Protein AF-A0A536H0C5-F1 (afdb_monomer_lite)

Foldseek 3Di:
DDDPDPDDDDPPDDPVRVVVVVVVVVVVVVVVVVVVVVPPPDDDDDDDDDDDDDDDDDDDDDDDDDFDDPDPPPCRVVVQVVVQVVCCVPVVDDGDDDDDDPPDDDDD

Secondary structure (DSSP, 8-state):
---S-S---PSS--HHHHHHHHHHHHHHHHHHHHHHHHH--------------PPP-S---PPP-----SSSSSSHHHHHHHHHHHHHHHH-S-----------PPP-

Radius of gyration: 21.76 Å; chains: 1; bounding box: 51×38×47 Å

pLDDT: mean 70.66, std 18.04, range [29.41, 92.5]

Structure (mmCIF, N/CA/C/O backbone):
data_AF-A0A536H0C5-F1
#
_entry.id   AF-A0A536H0C5-F1
#
loop_
_atom_site.group_PDB
_atom_site.id
_atom_site.type_symbol
_atom_site.label_atom_id
_atom_site.label_alt_id
_atom_site.label_comp_id
_atom_site.label_asym_id
_atom_site.label_entity_id
_atom_site.label_seq_id
_atom_site.pdbx_PDB_ins_code
_atom_site.Cartn_x
_atom_site.Cartn_y
_atom_site.Cartn_z
_atom_site.occupancy
_atom_site.B_iso_or_equiv
_atom_site.auth_seq_id
_atom_site.auth_comp_id
_atom_site.auth_asym_id
_atom_site.auth_atom_id
_atom_site.pdbx_PDB_model_num
ATOM 1 N N . MET A 1 1 ? 11.352 -21.390 5.061 1.00 49.22 1 MET A N 1
ATOM 2 C CA . MET A 1 1 ? 10.893 -20.000 5.297 1.00 49.22 1 MET A CA 1
ATOM 3 C C . MET A 1 1 ? 9.554 -19.818 4.599 1.00 49.22 1 MET A C 1
ATOM 5 O O . MET A 1 1 ? 9.496 -20.113 3.416 1.00 49.22 1 MET A O 1
ATOM 9 N N . GLN A 1 2 ? 8.505 -19.354 5.285 1.00 48.19 2 GLN A N 1
ATOM 10 C CA . GLN A 1 2 ? 7.201 -19.080 4.659 1.00 48.19 2 GLN A CA 1
ATOM 11 C C . GLN A 1 2 ? 6.567 -17.833 5.295 1.00 48.19 2 GLN A C 1
ATOM 13 O O . GLN A 1 2 ? 5.718 -17.913 6.176 1.00 48.19 2 GLN A O 1
ATOM 18 N N . SER A 1 3 ? 7.050 -16.656 4.886 1.00 48.84 3 SER A N 1
ATOM 19 C CA . SER A 1 3 ? 6.624 -15.368 5.447 1.00 48.84 3 SER A CA 1
ATOM 20 C C . SER A 1 3 ? 5.356 -14.859 4.752 1.00 48.84 3 SER A C 1
ATOM 22 O O . SER A 1 3 ? 5.429 -14.071 3.812 1.00 48.84 3 SER A O 1
ATOM 24 N N . GLY A 1 4 ? 4.192 -15.377 5.157 1.00 62.97 4 GLY A N 1
ATOM 25 C CA . GLY A 1 4 ? 2.857 -14.880 4.776 1.00 62.97 4 GLY A CA 1
ATOM 26 C C . GLY A 1 4 ? 2.424 -15.028 3.306 1.00 62.97 4 GLY A C 1
ATOM 27 O O . GLY A 1 4 ? 1.235 -14.905 3.017 1.00 62.97 4 GLY A O 1
ATOM 28 N N . ALA A 1 5 ? 3.341 -15.308 2.376 1.00 62.19 5 ALA A N 1
ATOM 29 C CA . ALA A 1 5 ? 3.037 -15.477 0.957 1.00 62.19 5 ALA A CA 1
ATOM 30 C C . ALA A 1 5 ? 2.085 -16.666 0.723 1.00 62.19 5 ALA A C 1
ATOM 32 O O . ALA A 1 5 ? 2.398 -17.804 1.080 1.00 62.19 5 ALA A O 1
ATOM 33 N N . ARG A 1 6 ? 0.923 -16.389 0.112 1.00 68.69 6 ARG A N 1
ATOM 34 C CA . ARG A 1 6 ? -0.118 -17.388 -0.196 1.00 68.69 6 ARG A CA 1
ATOM 35 C C . ARG A 1 6 ? 0.257 -18.305 -1.369 1.00 68.69 6 ARG A C 1
ATOM 37 O O . ARG A 1 6 ? -0.160 -19.455 -1.383 1.00 68.69 6 ARG A O 1
ATOM 44 N N . GLU A 1 7 ? 1.023 -17.797 -2.331 1.00 75.94 7 GLU A N 1
ATOM 45 C CA . GLU A 1 7 ? 1.497 -18.513 -3.521 1.00 75.94 7 GLU A CA 1
ATOM 46 C C . GLU A 1 7 ? 2.807 -17.854 -3.995 1.00 75.94 7 GLU A C 1
ATOM 48 O O . GLU A 1 7 ? 3.014 -16.660 -3.757 1.00 75.94 7 GLU A O 1
ATOM 53 N N . PHE A 1 8 ? 3.708 -18.611 -4.625 1.00 79.00 8 PHE A N 1
ATOM 54 C CA . PHE A 1 8 ? 4.965 -18.100 -5.182 1.00 79.00 8 PHE A CA 1
ATOM 55 C C . PHE A 1 8 ? 5.264 -18.784 -6.519 1.00 79.00 8 PHE A C 1
ATOM 57 O O . PHE A 1 8 ? 5.080 -19.990 -6.645 1.00 79.00 8 PHE A O 1
ATOM 64 N N . LEU A 1 9 ? 5.742 -18.017 -7.503 1.00 83.00 9 LEU A N 1
ATOM 65 C CA . LEU A 1 9 ? 6.142 -18.535 -8.811 1.00 83.00 9 LEU A CA 1
ATOM 66 C C . LEU A 1 9 ? 7.670 -18.534 -8.910 1.00 83.00 9 LEU A C 1
ATOM 68 O O . LEU A 1 9 ? 8.315 -17.506 -8.680 1.00 83.00 9 LEU A O 1
ATOM 72 N N . ILE A 1 10 ? 8.248 -19.682 -9.255 1.00 77.31 10 ILE A N 1
ATOM 73 C CA . ILE A 1 10 ? 9.677 -19.814 -9.566 1.00 77.31 10 ILE A CA 1
ATOM 74 C C . ILE A 1 10 ? 9.854 -19.526 -11.062 1.00 77.31 10 ILE A C 1
ATOM 76 O O . ILE A 1 10 ? 9.013 -19.891 -11.875 1.00 77.31 10 ILE A O 1
ATOM 80 N N . LYS A 1 11 ? 10.926 -18.824 -11.444 1.00 77.06 11 LYS A N 1
ATOM 81 C CA . LYS A 1 11 ? 11.193 -18.510 -12.857 1.00 77.06 11 LYS A CA 1
ATOM 82 C C . LYS A 1 11 ? 11.804 -19.716 -13.594 1.00 77.06 11 LYS A C 1
ATOM 84 O O . LYS A 1 11 ? 12.620 -20.407 -12.988 1.00 77.06 11 LYS A O 1
ATOM 89 N N . PRO A 1 12 ? 11.529 -19.891 -14.901 1.00 77.44 12 PRO A N 1
ATOM 90 C CA . PRO A 1 12 ? 10.622 -19.093 -15.731 1.00 77.44 12 PRO A CA 1
ATOM 91 C C . PRO A 1 12 ? 9.156 -19.527 -15.559 1.00 77.44 12 PRO A C 1
ATOM 93 O O . PRO A 1 12 ? 8.838 -20.694 -15.743 1.00 77.44 12 PRO A O 1
ATOM 96 N N . PHE A 1 13 ? 8.274 -18.569 -15.261 1.00 77.69 13 PHE A N 1
ATOM 97 C CA . PHE A 1 13 ? 6.823 -18.776 -15.186 1.00 77.69 13 PHE A CA 1
ATOM 98 C C . PHE A 1 13 ? 6.1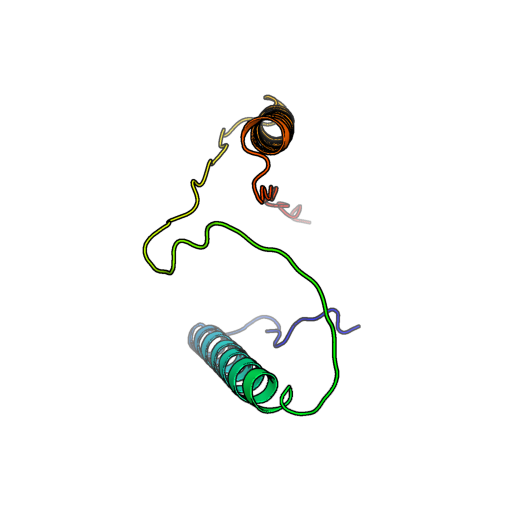18 -18.167 -16.404 1.00 77.69 13 PHE A C 1
ATOM 100 O O . PHE A 1 13 ? 6.635 -17.217 -17.005 1.00 77.69 13 PHE A O 1
ATOM 107 N N . SER A 1 14 ? 4.938 -18.679 -16.763 1.00 85.62 14 SER A N 1
ATOM 108 C CA . SER A 1 14 ? 4.160 -18.153 -17.899 1.00 85.62 14 SER A CA 1
ATOM 109 C C . SER A 1 14 ? 3.200 -17.016 -17.508 1.00 85.62 14 SER A C 1
ATOM 111 O O . SER A 1 14 ? 2.905 -16.786 -16.333 1.00 85.62 14 SER A O 1
ATOM 113 N N . GLY A 1 15 ? 2.680 -16.292 -18.508 1.00 85.88 15 GLY A N 1
ATOM 114 C CA . GLY A 1 15 ? 1.632 -15.287 -18.289 1.00 85.88 15 GLY A CA 1
ATOM 115 C C . GLY A 1 15 ? 0.338 -15.901 -17.743 1.00 85.88 15 GLY A C 1
ATOM 116 O O . GLY A 1 15 ? -0.255 -15.366 -16.807 1.00 85.88 15 GLY A O 1
ATOM 117 N N . ASP A 1 16 ? -0.059 -17.062 -18.266 1.00 87.00 16 ASP A N 1
ATOM 118 C CA . ASP A 1 16 ? -1.240 -17.803 -17.809 1.00 87.00 16 ASP A CA 1
ATOM 119 C C . ASP A 1 16 ? -1.075 -18.341 -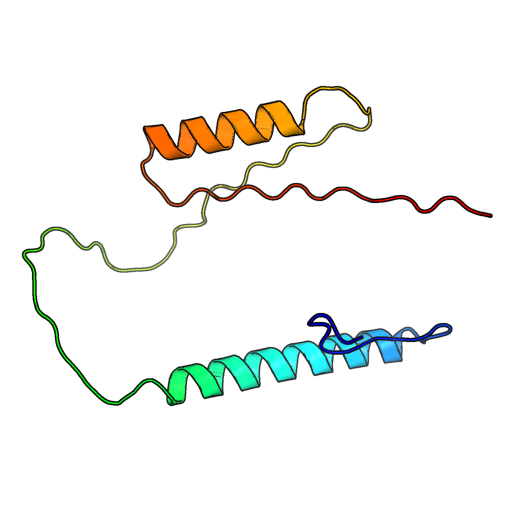16.385 1.00 87.00 16 ASP A C 1
ATOM 121 O O . ASP A 1 16 ? -2.029 -18.341 -15.607 1.00 87.00 16 ASP A O 1
ATOM 125 N N . GLU A 1 17 ? 0.140 -18.750 -16.017 1.00 85.88 17 GLU A N 1
ATOM 126 C CA . GLU A 1 17 ? 0.483 -19.199 -14.668 1.00 85.88 17 GLU A CA 1
ATOM 127 C C . GLU A 1 17 ? 0.323 -18.060 -13.652 1.00 85.88 17 GLU A C 1
ATOM 129 O O . GLU A 1 17 ? -0.360 -18.227 -12.640 1.00 85.88 17 GLU A O 1
ATOM 134 N N . LEU A 1 18 ? 0.838 -16.866 -13.971 1.00 86.50 18 LEU A N 1
ATOM 135 C CA . LEU A 1 18 ? 0.640 -15.656 -13.167 1.00 86.50 18 LEU A CA 1
ATOM 136 C C . LEU A 1 18 ? -0.852 -15.304 -13.018 1.00 86.50 18 LEU A C 1
ATOM 138 O O . LEU A 1 18 ? -1.315 -15.016 -11.911 1.00 86.50 18 LEU A O 1
ATOM 142 N N . ILE A 1 19 ? -1.624 -15.363 -14.109 1.00 90.88 19 ILE A N 1
ATOM 143 C CA . ILE A 1 19 ? -3.077 -15.118 -14.091 1.00 90.88 19 ILE A CA 1
ATOM 144 C C . ILE A 1 19 ? -3.799 -16.169 -13.230 1.00 90.88 19 ILE A C 1
ATOM 146 O O . ILE A 1 19 ? -4.716 -15.825 -12.474 1.00 90.88 19 ILE A O 1
ATOM 150 N N . ALA A 1 20 ? -3.387 -17.437 -13.300 1.00 88.69 20 ALA A N 1
ATOM 151 C CA . ALA A 1 20 ? -3.939 -18.512 -12.484 1.00 88.69 20 ALA A CA 1
ATOM 152 C C . ALA A 1 20 ? -3.654 -18.296 -10.990 1.00 88.69 20 ALA A C 1
ATOM 154 O O . ALA A 1 20 ? -4.589 -18.366 -10.190 1.00 88.69 20 ALA A O 1
ATOM 155 N N . SER A 1 21 ? -2.417 -17.962 -10.611 1.00 88.06 21 SER A N 1
ATOM 156 C CA . SER A 1 21 ? -2.045 -17.669 -9.219 1.00 88.06 21 SER A CA 1
ATOM 157 C C . SER A 1 21 ? -2.796 -16.462 -8.649 1.00 88.06 21 SER A C 1
ATOM 159 O O . SER A 1 21 ? -3.342 -16.539 -7.549 1.00 88.06 21 SER A O 1
ATOM 161 N N . ILE A 1 22 ? -2.939 -15.370 -9.411 1.00 89.88 22 ILE A N 1
ATOM 162 C CA . ILE A 1 22 ? -3.740 -14.206 -8.983 1.00 89.88 22 ILE A CA 1
ATOM 163 C C . ILE A 1 22 ? -5.198 -14.620 -8.705 1.00 89.88 22 ILE A C 1
ATOM 165 O O . ILE A 1 22 ? -5.766 -14.258 -7.669 1.00 89.88 22 ILE A O 1
ATOM 169 N N . ARG A 1 23 ? -5.802 -15.433 -9.585 1.00 91.06 23 ARG A N 1
ATOM 170 C CA . ARG A 1 23 ? -7.173 -15.948 -9.405 1.00 91.06 23 ARG A CA 1
ATOM 171 C C . ARG A 1 23 ? -7.297 -16.885 -8.194 1.00 91.06 23 ARG A C 1
ATOM 173 O O . ARG A 1 23 ? -8.278 -16.774 -7.458 1.00 91.06 23 ARG A O 1
ATOM 180 N N . ARG A 1 24 ? -6.323 -17.774 -7.958 1.00 87.31 24 ARG A N 1
ATOM 181 C CA . ARG A 1 24 ? -6.276 -18.674 -6.785 1.00 87.31 24 ARG A CA 1
ATOM 182 C C . ARG A 1 24 ? -6.199 -17.884 -5.482 1.00 87.31 24 ARG A C 1
ATOM 184 O O . ARG A 1 24 ? -7.034 -18.089 -4.601 1.00 87.31 24 ARG A O 1
ATOM 191 N N . VAL A 1 25 ? -5.255 -16.946 -5.383 1.00 87.31 25 VAL A N 1
ATOM 192 C CA . VAL A 1 25 ? -5.085 -16.069 -4.215 1.00 87.31 25 VAL A CA 1
ATOM 193 C C . VAL A 1 25 ? -6.386 -15.326 -3.904 1.00 87.31 25 VAL A C 1
ATOM 195 O O . VAL A 1 25 ? -6.863 -15.406 -2.774 1.00 87.31 25 VAL A O 1
ATOM 198 N N . TYR A 1 26 ? -7.023 -14.709 -4.903 1.00 87.56 26 TYR A N 1
ATOM 199 C CA . TYR A 1 26 ? -8.288 -13.985 -4.726 1.0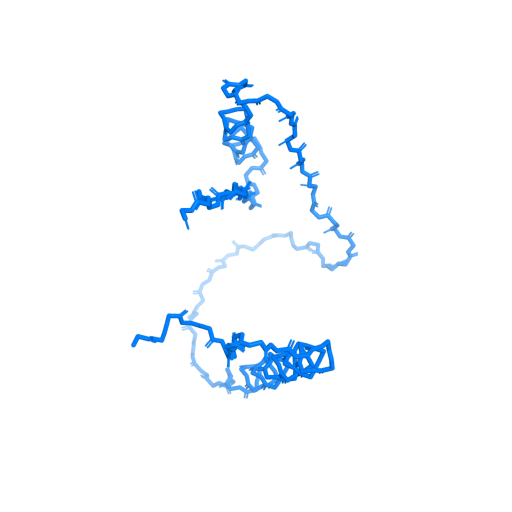0 87.56 26 TYR A CA 1
ATOM 200 C C . TYR A 1 26 ? -9.453 -14.877 -4.247 1.00 87.56 26 TYR A C 1
ATOM 202 O O . TYR A 1 26 ? -10.241 -14.471 -3.388 1.00 87.56 26 TYR A O 1
ATOM 210 N N . GLN A 1 27 ? -9.557 -16.119 -4.734 1.00 86.31 27 GLN A N 1
ATOM 211 C CA . GLN A 1 27 ? -10.544 -17.082 -4.219 1.00 86.31 27 GLN A CA 1
ATOM 212 C C . GLN A 1 27 ? -10.249 -17.504 -2.768 1.00 86.31 27 GLN A C 1
ATOM 214 O O . GLN A 1 27 ? -11.178 -17.698 -1.981 1.00 86.31 27 GLN A O 1
ATOM 219 N N . LEU A 1 28 ? -8.972 -17.634 -2.397 1.00 83.81 28 LEU A N 1
ATOM 220 C CA . LEU A 1 28 ? -8.527 -17.948 -1.032 1.00 83.81 28 LEU A CA 1
ATOM 221 C C . LEU A 1 28 ? -8.645 -16.756 -0.062 1.00 83.81 28 LEU A C 1
ATOM 223 O O . LEU A 1 28 ? -8.544 -16.946 1.154 1.00 83.81 28 LEU A O 1
ATOM 227 N N . GLU A 1 29 ? -8.838 -15.533 -0.557 1.00 82.19 29 GLU A N 1
ATOM 228 C CA . GLU A 1 29 ? -9.169 -14.359 0.262 1.00 82.19 29 GLU A CA 1
ATOM 229 C C . GLU A 1 29 ? -10.669 -14.366 0.586 1.00 82.19 29 GLU A C 1
ATOM 231 O O . GLU A 1 29 ? -11.029 -14.523 1.754 1.00 82.19 29 GLU A O 1
ATOM 236 N N . GLN A 1 30 ? -11.535 -14.379 -0.436 1.00 82.12 30 GLN A N 1
ATOM 237 C CA . GLN A 1 30 ? -13.000 -14.411 -0.276 1.00 82.12 30 GLN A CA 1
ATOM 238 C C . GLN A 1 30 ? -13.499 -15.595 0.572 1.00 82.12 30 GLN A C 1
ATOM 240 O O . GLN A 1 30 ? -14.382 -15.439 1.420 1.00 82.12 30 GLN A O 1
ATOM 245 N N . LYS A 1 31 ? -12.920 -16.793 0.389 1.00 81.94 31 LYS A N 1
ATOM 246 C CA . LYS A 1 31 ? -13.234 -17.970 1.224 1.00 81.94 31 LYS A CA 1
ATOM 247 C C . LYS A 1 31 ? -12.830 -17.779 2.690 1.00 81.94 31 LYS A C 1
ATOM 249 O O . LYS A 1 31 ? -13.528 -18.267 3.572 1.00 81.94 31 LYS A O 1
ATOM 254 N N . LYS A 1 32 ? -11.737 -17.058 2.972 1.00 77.94 32 LYS A N 1
ATOM 255 C CA . LYS A 1 32 ? -11.310 -16.766 4.351 1.00 77.94 32 LYS A CA 1
ATOM 256 C C . LYS A 1 32 ? -12.226 -15.734 5.007 1.00 77.94 32 LYS A C 1
ATOM 258 O O . LYS A 1 32 ? -12.590 -15.907 6.163 1.00 77.94 32 LYS A O 1
ATOM 263 N N . GLU A 1 33 ? -12.613 -14.688 4.282 1.00 71.94 33 GLU A N 1
ATOM 264 C CA . GLU A 1 33 ? -13.495 -13.629 4.791 1.00 71.94 33 GLU A CA 1
ATOM 265 C C . GLU A 1 33 ? -14.903 -14.157 5.090 1.00 71.94 33 GLU A C 1
ATOM 267 O O . GLU A 1 33 ? -15.417 -13.951 6.188 1.00 71.94 33 GLU A O 1
ATOM 272 N N . SER A 1 34 ? -15.488 -14.926 4.167 1.00 69.19 34 SER A N 1
ATOM 273 C CA . SER A 1 34 ? -16.792 -15.579 4.374 1.00 69.19 34 SER A CA 1
ATOM 274 C C . SER A 1 34 ? -16.787 -16.626 5.496 1.00 69.19 34 SER A C 1
ATOM 276 O O . SER A 1 34 ? -17.804 -16.793 6.170 1.00 69.19 34 SER A O 1
ATOM 278 N N . PHE A 1 35 ? -15.658 -17.297 5.749 1.00 67.31 35 PHE A N 1
ATOM 279 C CA . PHE A 1 35 ? -15.503 -18.191 6.900 1.00 67.31 35 PHE A CA 1
ATOM 280 C C . PHE A 1 35 ? -15.387 -17.407 8.217 1.00 67.31 35 PHE A C 1
ATOM 282 O O . PHE A 1 35 ? -16.124 -17.682 9.162 1.00 67.31 35 PHE A O 1
ATOM 289 N N . LEU A 1 36 ? -14.523 -16.386 8.262 1.00 63.47 36 LEU A N 1
ATOM 290 C CA . LEU A 1 36 ? -14.274 -15.582 9.463 1.00 63.47 36 LEU A CA 1
ATOM 291 C C . LEU A 1 36 ? -15.517 -14.786 9.899 1.00 63.47 36 LEU A C 1
ATOM 293 O O . LEU A 1 36 ? -15.793 -14.675 11.090 1.00 63.47 36 LEU A O 1
ATOM 297 N N . ALA A 1 37 ? -16.316 -14.299 8.945 1.00 59.34 37 ALA A N 1
ATOM 298 C CA . ALA A 1 37 ? -17.601 -13.650 9.216 1.00 59.34 37 ALA A CA 1
ATOM 299 C C . ALA A 1 37 ? -18.663 -14.605 9.801 1.00 59.34 37 ALA A C 1
ATOM 301 O O . ALA A 1 37 ? -19.639 -14.145 10.390 1.00 59.34 37 ALA A O 1
ATOM 302 N N . LYS A 1 38 ? -18.486 -15.926 9.649 1.00 54.25 38 LYS A N 1
ATOM 303 C CA . LYS A 1 38 ? -19.428 -16.956 10.115 1.00 54.25 38 LYS A CA 1
ATOM 304 C C . LYS A 1 38 ? -19.035 -17.578 11.464 1.00 54.25 38 LYS A C 1
ATOM 306 O O . LYS A 1 38 ? -19.859 -18.249 12.075 1.00 54.25 38 LYS A O 1
ATOM 311 N N . SER A 1 39 ? -17.808 -17.350 11.942 1.00 50.00 39 SER A N 1
ATOM 312 C CA . SER A 1 39 ? -17.283 -17.935 13.189 1.00 50.00 39 SER A CA 1
ATOM 313 C C . SER A 1 39 ? -17.520 -17.111 14.464 1.00 50.00 39 SER A C 1
ATOM 315 O O . SER A 1 39 ? -17.385 -17.647 15.558 1.00 50.00 39 SER A O 1
ATOM 317 N N . THR A 1 40 ? -17.862 -15.824 14.366 1.00 48.22 40 THR A N 1
ATOM 318 C CA . THR A 1 40 ? -17.779 -14.868 15.498 1.00 48.22 40 THR A CA 1
ATOM 319 C C . THR A 1 40 ? -19.067 -14.742 16.334 1.00 48.22 40 THR A C 1
ATOM 321 O O . THR A 1 40 ? -19.297 -13.722 16.977 1.00 48.22 40 THR A O 1
ATOM 324 N N . GLY A 1 41 ? -19.947 -15.745 16.296 1.00 45.38 41 GLY A N 1
ATOM 325 C CA . GLY A 1 41 ? -21.317 -15.657 16.817 1.00 45.38 41 GLY A CA 1
ATOM 326 C C . GLY A 1 41 ? -21.613 -16.447 18.096 1.00 45.38 41 GLY A C 1
ATOM 327 O O . GLY A 1 41 ? -22.554 -17.227 18.054 1.00 45.38 41 GLY A O 1
ATOM 328 N N . THR A 1 42 ? -20.871 -16.238 19.198 1.00 33.66 42 THR A N 1
ATOM 329 C CA . THR A 1 42 ? -21.194 -16.738 20.565 1.00 33.66 42 THR A CA 1
ATOM 330 C C . THR A 1 42 ? -20.465 -15.904 21.644 1.00 33.66 42 THR A C 1
ATOM 332 O O . THR A 1 42 ? -19.245 -15.967 21.678 1.00 33.66 42 THR A O 1
ATOM 335 N N . THR A 1 43 ? -21.222 -15.166 22.489 1.00 33.12 43 THR A N 1
ATOM 336 C CA . THR A 1 43 ? -20.959 -14.627 23.873 1.00 33.12 43 THR A CA 1
ATOM 337 C C . THR A 1 43 ? -19.568 -14.020 24.246 1.00 33.12 43 THR A C 1
ATOM 339 O O . THR A 1 43 ? -18.529 -14.526 23.859 1.00 33.12 43 THR A O 1
ATOM 342 N N . ALA A 1 44 ? -19.421 -12.961 25.068 1.00 31.61 44 ALA A N 1
ATOM 343 C CA . ALA A 1 44 ? -20.315 -12.347 26.071 1.00 31.61 44 ALA A CA 1
ATOM 344 C C . ALA A 1 44 ? -20.098 -10.813 26.290 1.00 31.61 44 ALA A C 1
ATOM 346 O O . ALA A 1 44 ? -19.291 -10.188 25.609 1.00 31.61 44 ALA A O 1
ATOM 347 N N . ALA A 1 45 ? -20.867 -10.227 27.225 1.00 29.41 45 ALA A N 1
ATOM 348 C CA . ALA A 1 45 ? -21.002 -8.791 27.570 1.00 29.41 45 ALA A CA 1
ATOM 349 C C . ALA A 1 45 ? -19.714 -8.104 28.122 1.00 29.41 45 ALA A C 1
ATOM 351 O O . ALA A 1 45 ? -18.814 -8.811 28.564 1.00 29.41 45 ALA A O 1
ATOM 352 N N . ALA A 1 46 ? -19.501 -6.767 28.104 1.00 41.88 46 ALA A N 1
ATOM 353 C CA . ALA A 1 46 ? -20.378 -5.557 28.114 1.00 41.88 46 ALA A CA 1
ATOM 354 C C . ALA A 1 46 ? -21.006 -5.225 29.502 1.00 41.88 46 ALA A C 1
ATOM 356 O O . ALA A 1 46 ? -20.995 -6.121 30.349 1.00 41.88 46 ALA A O 1
ATOM 357 N N . PRO A 1 47 ? -21.573 -4.015 29.795 1.00 47.50 47 PRO A N 1
ATOM 358 C CA . PRO A 1 47 ? -21.732 -2.741 29.032 1.00 47.50 47 PRO A CA 1
ATOM 359 C C . PRO A 1 47 ? -20.480 -1.817 29.157 1.00 47.50 47 PRO A C 1
ATOM 361 O O . PRO A 1 47 ? -19.404 -2.372 29.342 1.00 47.50 47 PRO A O 1
ATOM 364 N N . ALA A 1 48 ? -20.431 -0.472 29.018 1.00 36.22 48 ALA A N 1
ATOM 365 C CA . ALA A 1 48 ? -21.362 0.666 28.765 1.00 36.22 48 ALA A CA 1
ATOM 366 C C . ALA A 1 48 ? -20.597 1.790 27.981 1.00 36.22 48 ALA A C 1
ATOM 368 O O . ALA A 1 48 ? -19.383 1.665 27.844 1.00 36.22 48 ALA A O 1
ATOM 369 N N . ALA A 1 49 ? -21.126 2.867 27.363 1.00 44.38 49 ALA A N 1
ATOM 370 C CA . ALA A 1 49 ? -22.401 3.629 27.373 1.00 44.38 49 ALA A CA 1
ATOM 371 C C . ALA A 1 49 ? -22.582 4.674 28.519 1.00 44.38 49 ALA A C 1
ATOM 373 O O . ALA A 1 49 ? -22.184 4.371 29.642 1.00 44.38 49 ALA A O 1
ATOM 374 N N . PRO A 1 50 ? -23.197 5.869 28.286 1.00 46.12 50 PRO A N 1
ATOM 375 C CA . PRO A 1 50 ? -23.748 6.413 27.028 1.00 46.12 50 PRO A CA 1
ATOM 376 C C . PRO A 1 50 ? -22.706 7.230 26.220 1.00 46.12 50 PRO A C 1
ATOM 378 O O . PRO A 1 50 ? -21.754 7.737 26.798 1.00 46.12 50 PRO A O 1
ATOM 381 N N . ALA A 1 51 ? -22.716 7.349 24.886 1.00 44.97 51 ALA A N 1
ATOM 382 C CA . ALA A 1 51 ? -23.747 7.266 23.837 1.00 44.97 51 ALA A CA 1
ATOM 383 C C . ALA A 1 51 ? -24.409 8.610 23.478 1.00 44.97 51 ALA A C 1
ATOM 385 O O . ALA A 1 51 ? -25.373 9.017 24.115 1.00 44.97 51 ALA A O 1
ATOM 386 N N . ASP A 1 52 ? -23.932 9.213 22.383 1.00 36.41 52 ASP A N 1
ATOM 387 C CA . ASP A 1 52 ? -24.702 10.137 21.546 1.00 36.41 52 ASP A CA 1
ATOM 388 C C . ASP A 1 52 ? -24.167 10.122 20.093 1.00 36.41 52 ASP A C 1
ATOM 390 O O . ASP A 1 52 ? -22.998 9.801 19.868 1.00 36.41 52 ASP A O 1
ATOM 394 N N . GLY A 1 53 ? -25.013 10.440 19.106 1.00 36.97 53 GLY A N 1
ATOM 395 C CA . GLY A 1 53 ? -24.593 10.783 17.732 1.00 36.97 53 GLY A CA 1
ATOM 396 C C . GLY A 1 53 ? -23.914 9.722 16.834 1.00 36.97 53 GLY A C 1
ATOM 397 O O . GLY A 1 53 ? -22.807 9.953 16.352 1.00 36.97 53 GLY A O 1
ATOM 398 N N . GLN A 1 54 ? -24.595 8.624 16.466 1.00 43.84 54 GLN A N 1
ATOM 399 C CA . GLN A 1 5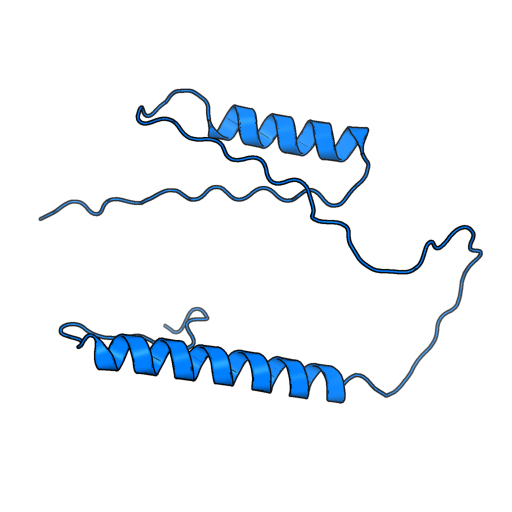4 ? -24.273 7.917 15.206 1.00 43.84 54 GLN A CA 1
ATOM 400 C C . GLN A 1 54 ? -24.971 8.585 14.004 1.00 43.84 54 GLN A C 1
ATOM 402 O O . GLN A 1 54 ? -26.202 8.571 13.955 1.00 43.84 54 GLN A O 1
ATOM 407 N N . PRO A 1 55 ? -24.241 9.001 12.954 1.00 42.06 55 PRO A N 1
ATOM 408 C CA . PRO A 1 55 ? -24.737 8.960 11.585 1.00 42.06 55 PRO A CA 1
ATOM 409 C C . PRO A 1 55 ? -24.412 7.595 10.960 1.00 42.06 55 PRO A C 1
ATOM 411 O O . PRO A 1 55 ? -23.277 7.118 10.990 1.00 42.06 55 PRO A O 1
ATOM 414 N N . SER A 1 56 ? -25.415 6.938 10.380 1.00 43.16 56 SER A N 1
ATOM 415 C CA . SER A 1 56 ? -25.249 5.615 9.775 1.00 43.16 56 SER A CA 1
ATOM 416 C C . SER A 1 56 ? -25.043 5.696 8.256 1.00 43.16 56 SER A C 1
ATOM 418 O O . SER A 1 56 ? -25.963 6.072 7.537 1.00 43.16 56 SER A O 1
ATOM 420 N N . ARG A 1 57 ? -23.909 5.142 7.793 1.00 52.59 57 ARG A N 1
ATOM 421 C CA . ARG A 1 57 ? -23.673 4.527 6.462 1.00 52.59 57 ARG A CA 1
ATOM 422 C C . ARG A 1 57 ? -23.391 5.432 5.238 1.00 52.59 57 ARG A C 1
ATOM 424 O O . ARG A 1 57 ? -24.201 6.259 4.850 1.00 52.59 57 ARG A O 1
ATOM 431 N N . ARG A 1 58 ? -22.383 4.965 4.473 1.00 41.41 58 ARG A N 1
ATOM 432 C CA . ARG A 1 58 ? -22.326 4.875 2.989 1.00 41.41 58 ARG A CA 1
ATOM 433 C C . ARG A 1 58 ? -21.956 6.146 2.202 1.00 41.41 58 ARG A C 1
ATOM 435 O O . ARG A 1 58 ? -22.824 6.900 1.791 1.00 41.41 58 ARG A O 1
ATOM 442 N N . GLY A 1 59 ? -20.675 6.252 1.829 1.00 42.28 59 GLY A N 1
ATOM 443 C CA . GLY A 1 59 ? -20.210 7.148 0.754 1.00 42.28 59 GLY A CA 1
ATOM 444 C C . GLY A 1 59 ? -18.829 7.775 0.963 1.00 42.28 59 GLY A C 1
ATOM 445 O O . GLY A 1 59 ? -18.254 8.301 0.017 1.00 42.28 59 GLY A O 1
ATOM 446 N N . GLU A 1 60 ? -18.283 7.713 2.176 1.00 54.41 60 GLU A N 1
ATOM 447 C CA . GLU A 1 60 ? -17.060 8.435 2.544 1.00 54.41 60 GLU A CA 1
ATOM 448 C C . GLU A 1 60 ? -15.793 7.784 1.967 1.00 54.41 60 GLU A C 1
ATOM 450 O O . GLU A 1 60 ? -15.156 6.922 2.576 1.00 54.41 60 GLU A O 1
ATOM 455 N N . HIS A 1 61 ? -15.409 8.224 0.769 1.00 61.19 61 HIS A N 1
ATOM 456 C CA . HIS A 1 61 ? -14.079 7.988 0.220 1.00 61.19 61 HIS A CA 1
ATOM 457 C C . HIS A 1 61 ? -13.045 8.753 1.059 1.00 61.19 61 HIS A C 1
ATOM 459 O O . HIS A 1 61 ? -12.961 9.977 0.981 1.00 61.19 61 HIS A O 1
ATOM 465 N N . GLY A 1 62 ? -12.248 8.033 1.855 1.00 71.62 62 GLY A N 1
ATOM 466 C CA . GLY A 1 62 ? -11.140 8.627 2.608 1.00 71.62 62 GLY A CA 1
ATOM 467 C C . GLY A 1 62 ? -10.152 9.347 1.683 1.00 71.62 62 GLY A C 1
ATOM 468 O O . GLY A 1 62 ? -9.793 8.825 0.626 1.00 71.62 62 GLY A O 1
ATOM 469 N N . GLN A 1 63 ? -9.723 10.550 2.066 1.00 79.56 63 GLN A N 1
ATOM 470 C CA . GLN A 1 63 ? -8.887 11.403 1.221 1.00 79.56 63 GLN A CA 1
ATOM 471 C C . GLN A 1 63 ? -7.464 10.833 1.088 1.00 79.56 63 GLN A C 1
ATOM 473 O O . GLN A 1 63 ? -6.759 10.647 2.079 1.00 79.56 63 GLN A O 1
ATOM 478 N N . VAL A 1 64 ? -7.035 10.554 -0.148 1.00 84.50 64 VAL A N 1
ATOM 479 C CA . VAL A 1 64 ? -5.722 9.960 -0.446 1.00 84.50 64 VAL A CA 1
ATOM 480 C C . VAL A 1 64 ? -4.761 11.025 -0.970 1.00 84.50 64 VAL A C 1
ATOM 482 O O . VAL A 1 64 ? -5.018 11.652 -1.996 1.00 84.50 64 VAL A O 1
ATOM 485 N N . PHE A 1 65 ? -3.620 11.183 -0.298 1.00 85.69 65 PHE A N 1
ATOM 486 C CA . PHE A 1 65 ? -2.539 12.087 -0.695 1.00 85.69 65 PHE A CA 1
ATOM 487 C C . PHE A 1 65 ? -1.342 11.287 -1.228 1.00 85.69 65 PHE A C 1
ATOM 489 O O . PHE A 1 65 ? -0.873 10.357 -0.572 1.00 85.69 65 PHE A O 1
ATOM 496 N N . PHE A 1 66 ? -0.827 11.649 -2.407 1.00 87.38 66 PHE A N 1
ATOM 497 C CA . PHE A 1 66 ? 0.273 10.939 -3.070 1.00 87.38 66 PHE A CA 1
ATOM 498 C C . PHE A 1 66 ? 1.481 11.855 -3.307 1.00 87.38 66 PHE A C 1
ATOM 500 O O . PHE A 1 66 ? 1.355 12.927 -3.894 1.00 87.38 66 PHE A O 1
ATOM 507 N N . PHE A 1 67 ? 2.667 11.415 -2.875 1.00 85.69 67 PHE A N 1
ATOM 508 C CA . PHE A 1 67 ? 3.901 12.207 -2.900 1.00 85.69 67 PHE A CA 1
ATOM 509 C C . PHE A 1 67 ? 4.938 11.609 -3.856 1.00 85.69 67 PHE A C 1
ATOM 511 O O . PHE A 1 67 ? 5.638 10.653 -3.519 1.00 85.69 67 PHE A O 1
ATOM 518 N N . TYR A 1 68 ? 5.085 12.209 -5.040 1.00 86.88 68 TYR A N 1
ATOM 519 C CA . TYR A 1 68 ? 6.027 11.767 -6.071 1.00 86.88 68 TYR A CA 1
ATOM 520 C C . TYR A 1 68 ? 7.067 12.837 -6.437 1.00 86.88 68 TYR A C 1
ATOM 522 O O . TYR A 1 68 ? 6.840 14.034 -6.310 1.00 86.88 68 TYR A O 1
ATOM 530 N N . SER A 1 69 ? 8.244 12.386 -6.880 1.00 82.50 69 SER A N 1
ATOM 531 C CA . SER A 1 69 ? 9.274 13.193 -7.544 1.00 82.50 69 SER A CA 1
ATOM 532 C C . SER A 1 69 ? 10.390 12.267 -8.029 1.00 82.50 69 SER A C 1
ATOM 534 O O . SER A 1 69 ? 10.852 11.417 -7.261 1.00 82.50 69 SER A O 1
ATOM 536 N N . GLY A 1 70 ? 10.860 12.464 -9.264 1.00 83.38 70 GLY A N 1
ATOM 537 C CA . GLY A 1 70 ? 11.900 11.642 -9.895 1.00 83.38 70 GLY A CA 1
ATOM 538 C C . GLY A 1 70 ? 13.317 11.789 -9.318 1.00 83.38 70 GLY A C 1
ATOM 539 O O . GLY A 1 70 ? 14.195 11.017 -9.695 1.00 83.38 70 GLY A O 1
ATOM 540 N N . LYS A 1 71 ? 13.569 12.738 -8.401 1.00 79.81 71 LYS A N 1
ATOM 541 C CA . LYS A 1 71 ? 14.873 12.892 -7.725 1.00 79.81 71 LYS A CA 1
ATOM 542 C C . LYS A 1 71 ? 14.866 12.277 -6.318 1.00 79.81 71 LYS A C 1
ATOM 544 O O . LYS A 1 71 ? 13.877 12.365 -5.585 1.00 79.81 71 LYS A O 1
ATOM 549 N N . GLY A 1 72 ? 15.982 11.661 -5.926 1.00 83.38 72 GLY A N 1
ATOM 550 C CA . GLY A 1 72 ? 16.243 11.274 -4.533 1.00 83.38 72 GLY A CA 1
ATOM 551 C C . GLY A 1 72 ? 16.439 12.498 -3.628 1.00 83.38 72 GLY A C 1
ATOM 552 O O . GLY A 1 72 ? 16.572 13.614 -4.119 1.00 83.38 72 GLY A O 1
ATOM 553 N N . GLY A 1 73 ? 16.430 12.309 -2.306 1.00 82.56 73 GLY A N 1
ATOM 554 C CA . GLY A 1 73 ? 16.802 13.344 -1.325 1.00 82.56 73 GLY A CA 1
ATOM 555 C C . GLY A 1 73 ? 15.811 14.499 -1.092 1.00 82.56 73 GLY A C 1
ATOM 556 O O . GLY A 1 73 ? 15.846 15.091 -0.023 1.00 82.56 73 GLY A O 1
ATOM 557 N N . VAL A 1 74 ? 14.885 14.789 -2.015 1.00 87.12 74 VAL A N 1
ATOM 558 C CA . VAL A 1 74 ? 13.968 15.961 -1.975 1.00 87.12 74 VAL A CA 1
ATOM 559 C C . VAL A 1 74 ? 12.859 15.935 -0.893 1.00 87.12 74 VAL A C 1
ATOM 561 O O . VAL A 1 74 ? 11.763 16.439 -1.110 1.00 87.12 74 VAL A O 1
ATOM 564 N N . GLY A 1 75 ? 13.075 15.292 0.255 1.00 87.06 75 GLY A N 1
ATOM 565 C CA . GLY A 1 75 ? 12.194 15.412 1.427 1.00 87.06 75 GLY A CA 1
ATOM 566 C C . GLY A 1 75 ? 10.809 14.744 1.365 1.00 87.06 75 GLY A C 1
ATOM 567 O O . GLY A 1 75 ? 10.124 14.758 2.381 1.00 87.06 75 GLY A O 1
ATOM 568 N N . LYS A 1 76 ? 10.397 14.116 0.247 1.00 90.69 76 LYS A N 1
ATOM 569 C CA . LYS A 1 76 ? 9.080 13.442 0.064 1.00 90.69 76 LYS A CA 1
ATOM 570 C C . LYS A 1 76 ? 8.521 12.766 1.326 1.00 90.69 76 LYS A C 1
ATOM 572 O O . LYS A 1 76 ? 7.419 13.083 1.757 1.00 90.69 76 LYS A O 1
ATOM 577 N N . SER A 1 77 ? 9.280 11.835 1.907 1.00 87.75 77 SER A N 1
ATOM 578 C CA . SER A 1 77 ? 8.849 11.037 3.062 1.00 87.75 77 SER A CA 1
ATOM 579 C C . SER A 1 77 ? 8.724 11.854 4.350 1.00 87.75 77 SER A C 1
ATOM 581 O O . SER A 1 77 ? 7.879 11.539 5.176 1.00 87.75 77 SER A O 1
ATOM 583 N N . LEU A 1 78 ? 9.523 12.915 4.506 1.00 91.31 78 LEU A N 1
ATOM 584 C CA . LEU A 1 78 ? 9.451 13.842 5.639 1.00 91.31 78 LEU A CA 1
ATOM 585 C C . LEU A 1 78 ? 8.184 14.705 5.544 1.00 91.31 78 LEU A C 1
ATOM 587 O O . LEU A 1 78 ? 7.463 14.842 6.526 1.00 91.31 78 LEU A O 1
ATOM 591 N N . ILE A 1 79 ? 7.857 15.203 4.345 1.00 91.44 79 ILE A N 1
ATOM 592 C CA . ILE A 1 79 ? 6.607 15.939 4.089 1.00 91.44 79 ILE A CA 1
ATOM 593 C C . ILE A 1 79 ? 5.392 15.032 4.347 1.00 91.44 79 ILE A C 1
ATOM 595 O O . ILE A 1 79 ? 4.478 15.420 5.072 1.00 91.44 79 ILE A O 1
ATOM 599 N N . ALA A 1 80 ? 5.405 13.805 3.814 1.00 88.06 80 ALA A N 1
ATOM 600 C CA . ALA A 1 80 ? 4.320 12.840 3.998 1.00 88.06 80 ALA A CA 1
ATOM 601 C C . ALA A 1 80 ? 4.129 12.418 5.469 1.00 88.06 80 ALA A C 1
ATOM 603 O O . ALA A 1 80 ? 2.993 12.280 5.922 1.00 88.06 80 ALA A O 1
ATOM 604 N N . ALA A 1 81 ? 5.219 12.237 6.225 1.00 89.69 81 ALA A N 1
ATOM 605 C CA . ALA A 1 81 ? 5.160 11.920 7.652 1.00 89.69 81 ALA A CA 1
ATOM 606 C C . ALA A 1 81 ? 4.599 13.090 8.475 1.00 89.69 81 ALA A C 1
ATOM 608 O O . ALA A 1 81 ? 3.680 12.892 9.269 1.00 89.69 81 ALA A O 1
ATOM 609 N N . ASN A 1 82 ? 5.094 14.311 8.246 1.00 92.50 82 ASN A N 1
ATOM 610 C CA . ASN A 1 82 ? 4.638 15.495 8.976 1.00 92.50 82 ASN A CA 1
ATOM 611 C C . ASN A 1 82 ? 3.157 15.801 8.700 1.00 92.50 82 ASN A C 1
ATOM 613 O O . ASN A 1 82 ? 2.415 16.086 9.641 1.00 92.50 82 ASN A O 1
ATOM 617 N N . LEU A 1 83 ? 2.701 15.673 7.445 1.00 88.56 83 LEU A N 1
ATOM 618 C CA . LEU A 1 83 ? 1.282 15.829 7.110 1.00 88.56 83 LEU A CA 1
ATOM 619 C C . LEU A 1 83 ? 0.418 14.762 7.800 1.00 88.56 83 LEU A C 1
ATOM 621 O O . LEU A 1 83 ? -0.631 15.091 8.343 1.00 88.56 83 LEU A O 1
ATOM 625 N N . ALA A 1 84 ? 0.860 13.499 7.833 1.00 86.50 84 ALA A N 1
ATOM 626 C CA . ALA A 1 84 ? 0.114 12.437 8.510 1.00 86.50 84 ALA A CA 1
ATOM 627 C C . ALA A 1 84 ? -0.079 12.713 10.016 1.00 86.50 84 ALA A C 1
ATOM 629 O O . ALA A 1 84 ? -1.151 12.434 10.552 1.00 86.50 84 ALA A O 1
ATOM 630 N N . VAL A 1 85 ? 0.921 13.299 10.685 1.00 88.31 85 VAL A N 1
ATOM 631 C CA . VAL A 1 85 ? 0.831 13.687 12.105 1.00 88.31 85 VAL A CA 1
ATOM 632 C C . VAL A 1 85 ? -0.066 14.916 12.313 1.00 88.31 85 VAL A C 1
ATOM 634 O O . VAL A 1 85 ? -0.883 14.907 13.231 1.00 88.31 85 VAL A O 1
ATOM 637 N N . SER A 1 86 ? 0.023 15.942 11.457 1.00 88.56 86 SER A N 1
ATOM 638 C CA . SER A 1 86 ? -0.871 17.118 11.519 1.00 88.56 86 SER A CA 1
ATOM 639 C C . SER A 1 86 ? -2.339 16.714 11.330 1.00 88.56 86 SER A C 1
ATOM 641 O O . SER A 1 86 ? -3.156 16.992 12.207 1.00 88.56 86 SER A O 1
ATOM 643 N N . MET A 1 87 ? -2.661 15.937 10.288 1.00 85.88 87 MET A N 1
ATOM 644 C CA . MET A 1 87 ? -4.027 15.441 10.058 1.00 85.88 87 MET A CA 1
ATOM 645 C C . MET A 1 87 ? -4.545 14.575 11.220 1.00 85.88 87 MET A C 1
ATOM 647 O O . MET A 1 87 ? -5.718 14.666 11.582 1.00 85.88 87 MET A O 1
ATOM 651 N N . ALA A 1 88 ? -3.691 13.750 11.837 1.00 84.94 88 ALA A N 1
ATOM 652 C CA . ALA A 1 88 ? -4.088 12.939 12.989 1.00 84.94 88 ALA A CA 1
ATOM 653 C C . ALA A 1 88 ? -4.444 13.806 14.211 1.00 84.94 88 ALA A C 1
ATOM 655 O O . ALA A 1 88 ? -5.429 13.526 14.894 1.00 84.94 88 ALA A O 1
ATOM 656 N N . ASN A 1 89 ? -3.686 14.879 14.454 1.00 84.50 89 ASN A N 1
ATOM 657 C CA . ASN A 1 89 ? -3.928 15.807 15.559 1.00 84.50 89 ASN A CA 1
ATOM 658 C C . ASN A 1 89 ? -5.159 16.701 15.323 1.00 84.50 89 ASN A C 1
ATOM 660 O O . ASN A 1 89 ? -5.972 16.876 16.231 1.00 84.50 89 ASN A O 1
ATOM 664 N N . GLU A 1 90 ? -5.301 17.257 14.118 1.00 84.44 90 GLU A N 1
ATOM 665 C CA . GLU A 1 90 ? -6.365 18.209 13.770 1.00 84.44 90 GLU A CA 1
ATOM 666 C C . GLU A 1 90 ? -7.721 17.518 13.590 1.00 84.44 90 GLU A C 1
ATOM 668 O O . GLU A 1 90 ? -8.718 17.933 14.181 1.00 84.44 90 GLU A O 1
ATOM 673 N N . THR A 1 91 ? -7.773 16.433 12.812 1.00 78.50 91 THR A N 1
ATOM 674 C CA . THR A 1 91 ? -9.028 15.727 12.505 1.00 78.50 91 THR A CA 1
ATOM 675 C C . THR A 1 91 ? -9.426 14.729 13.599 1.00 78.50 91 THR A C 1
ATOM 677 O O . THR A 1 91 ? -10.580 14.309 13.649 1.00 78.50 91 THR A O 1
ATOM 680 N N . LYS A 1 92 ? -8.483 14.294 14.456 1.00 74.88 92 LYS A N 1
ATOM 681 C CA . LYS A 1 92 ? -8.646 13.174 15.417 1.00 74.88 92 LYS A CA 1
ATOM 682 C C . LYS A 1 92 ? -9.119 11.858 14.768 1.00 74.88 92 LYS A C 1
ATOM 684 O O . LYS A 1 92 ? -9.618 10.957 15.441 1.00 74.88 92 LYS A O 1
ATOM 689 N N . GLY A 1 93 ? -8.976 11.758 13.446 1.00 70.94 93 GLY A N 1
ATOM 690 C CA . GLY A 1 93 ? -9.434 10.645 12.622 1.00 70.94 93 GLY A CA 1
ATOM 691 C C . GLY A 1 93 ? -8.382 9.549 12.452 1.00 70.94 93 GLY A C 1
ATOM 692 O O . GLY A 1 93 ? -7.227 9.677 12.856 1.00 70.94 93 GLY A O 1
ATOM 693 N N . LYS A 1 94 ? -8.776 8.449 11.803 1.00 74.44 94 LYS A N 1
ATOM 694 C CA . LYS A 1 94 ? -7.865 7.342 11.480 1.00 74.44 94 LYS A CA 1
ATOM 695 C C . LYS A 1 94 ? -6.998 7.701 10.272 1.00 74.44 94 LYS A C 1
ATOM 697 O O . LYS A 1 94 ? -7.411 7.498 9.134 1.00 74.44 94 LYS A O 1
ATOM 702 N N . VAL A 1 95 ? -5.793 8.204 10.526 1.00 79.62 95 VAL A N 1
ATOM 703 C CA . VAL A 1 95 ? -4.782 8.463 9.490 1.00 79.62 95 VAL A CA 1
ATOM 704 C C . VAL A 1 95 ? -3.838 7.267 9.362 1.00 79.62 95 VAL A C 1
ATOM 706 O O . VAL A 1 95 ? -3.420 6.683 10.361 1.00 79.62 95 VAL A O 1
ATOM 709 N N . ALA A 1 96 ? -3.480 6.912 8.129 1.00 80.38 96 ALA A N 1
ATOM 710 C CA . ALA A 1 96 ? -2.469 5.905 7.826 1.00 80.38 96 ALA A CA 1
ATOM 711 C C . ALA A 1 96 ? -1.518 6.437 6.748 1.00 80.38 96 ALA A C 1
ATOM 713 O O . ALA A 1 96 ? -1.959 7.015 5.756 1.00 80.38 96 ALA A O 1
ATOM 714 N N . SER A 1 97 ? -0.216 6.215 6.925 1.00 78.50 97 SER A N 1
ATOM 715 C CA . SER A 1 97 ? 0.807 6.522 5.925 1.00 78.50 97 SER A CA 1
ATOM 716 C C . SER A 1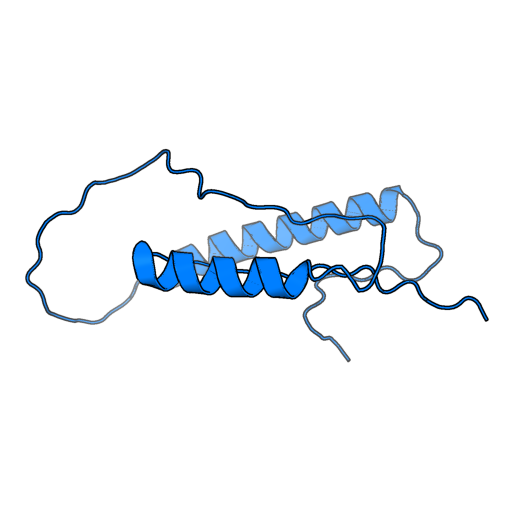 97 ? 1.543 5.246 5.518 1.00 78.50 97 SER A C 1
ATOM 718 O O . SER A 1 97 ? 1.852 4.387 6.343 1.00 78.50 97 SER A O 1
ATOM 720 N N . SER A 1 98 ? 1.820 5.101 4.223 1.00 78.31 98 SER A N 1
ATOM 721 C CA . SER A 1 98 ? 2.594 3.986 3.679 1.00 78.31 98 SER A CA 1
ATOM 722 C C . SER A 1 98 ? 3.645 4.520 2.706 1.00 78.31 98 SER A C 1
ATOM 724 O O . SER A 1 98 ? 3.352 5.286 1.791 1.00 78.31 98 SER A O 1
ATOM 726 N N . THR A 1 99 ? 4.908 4.148 2.924 1.00 78.69 99 THR A N 1
ATOM 727 C CA . THR A 1 99 ? 6.016 4.543 2.042 1.00 78.69 99 THR A CA 1
ATOM 728 C C . THR A 1 99 ? 6.352 3.386 1.115 1.00 78.69 99 THR A C 1
ATOM 730 O O . THR A 1 99 ? 7.011 2.429 1.519 1.00 78.69 99 THR A O 1
ATOM 733 N N . TRP A 1 100 ? 5.917 3.474 -0.141 1.00 70.00 100 TRP A N 1
ATOM 734 C CA . TRP A 1 100 ? 6.305 2.516 -1.173 1.00 70.00 100 TRP A CA 1
ATOM 735 C C . TRP A 1 100 ? 7.612 2.965 -1.833 1.00 70.00 100 TRP A C 1
ATOM 737 O O . TRP A 1 100 ? 7.691 4.061 -2.386 1.00 70.00 100 TRP A O 1
ATOM 747 N N . THR A 1 101 ? 8.654 2.134 -1.755 1.00 70.62 101 THR A N 1
ATOM 748 C CA . THR A 1 101 ? 9.965 2.425 -2.350 1.00 70.62 101 THR A CA 1
ATOM 749 C C . THR A 1 101 ? 10.432 1.267 -3.223 1.00 70.62 101 THR A C 1
ATOM 751 O O . THR A 1 101 ? 10.600 0.135 -2.764 1.00 70.62 101 THR A O 1
ATOM 754 N N . THR A 1 102 ? 10.633 1.542 -4.511 1.00 66.75 102 THR A N 1
ATOM 755 C CA . THR A 1 102 ? 11.106 0.549 -5.476 1.00 66.75 102 THR A CA 1
ATOM 756 C C . THR A 1 102 ? 12.589 0.277 -5.245 1.00 66.75 102 THR A C 1
ATOM 758 O O . THR A 1 102 ? 13.454 0.968 -5.791 1.00 66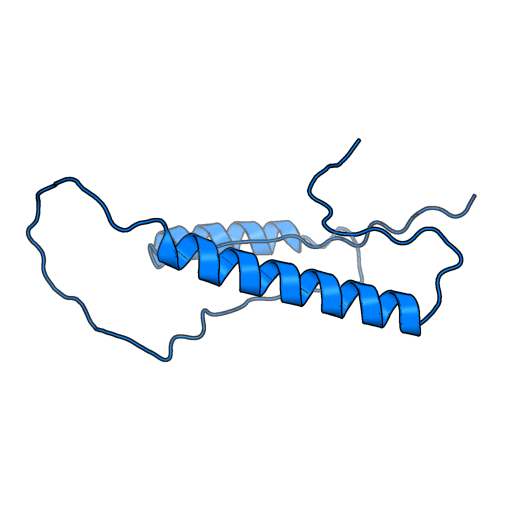.75 102 THR A O 1
ATOM 761 N N . ARG A 1 103 ? 12.903 -0.755 -4.451 1.00 59.06 103 ARG A N 1
ATOM 762 C CA . ARG A 1 103 ? 14.267 -1.288 -4.321 1.00 59.06 103 ARG A CA 1
ATOM 763 C C . ARG A 1 103 ? 14.702 -1.866 -5.674 1.00 59.06 103 ARG A C 1
ATOM 765 O O . ARG A 1 103 ? 14.492 -3.046 -5.941 1.00 59.06 103 ARG A O 1
ATOM 772 N N . ARG A 1 104 ? 15.306 -1.036 -6.533 1.00 53.75 104 ARG A N 1
ATOM 773 C CA . ARG A 1 104 ? 16.010 -1.512 -7.732 1.00 53.75 104 ARG A CA 1
ATOM 774 C C . ARG A 1 104 ? 17.142 -2.429 -7.274 1.00 53.75 104 ARG A C 1
ATOM 776 O O . ARG A 1 104 ? 18.043 -1.978 -6.573 1.00 53.75 104 ARG A O 1
ATOM 783 N N . GLY A 1 105 ? 17.062 -3.707 -7.639 1.00 52.22 105 GLY A N 1
ATOM 784 C CA . GLY A 1 105 ? 18.180 -4.629 -7.479 1.00 52.22 105 GLY A CA 1
ATOM 785 C C . GLY A 1 105 ? 19.343 -4.183 -8.361 1.00 52.22 105 GLY A C 1
ATOM 786 O O . GLY A 1 105 ? 19.127 -3.748 -9.493 1.00 52.22 105 GLY A O 1
ATOM 787 N N . SER A 1 106 ? 20.560 -4.270 -7.837 1.00 51.16 106 SER A N 1
ATOM 788 C CA . SER A 1 106 ? 21.778 -4.143 -8.633 1.00 51.16 106 SER A CA 1
ATOM 789 C C . SER A 1 106 ? 21.890 -5.341 -9.583 1.00 51.16 106 SER A C 1
ATOM 791 O O . SER A 1 106 ? 21.801 -6.471 -9.097 1.00 51.16 106 SER A O 1
ATOM 793 N N . PRO A 1 107 ? 22.097 -5.142 -10.896 1.00 65.75 107 PRO A N 1
ATOM 794 C CA . PRO A 1 107 ? 22.587 -6.215 -11.745 1.00 65.75 107 PRO A CA 1
ATOM 795 C C . PRO A 1 107 ? 24.027 -6.553 -11.331 1.00 65.75 107 PRO A C 1
ATOM 797 O O . PRO A 1 107 ? 24.853 -5.654 -11.161 1.00 65.75 107 PRO A O 1
ATOM 800 N N . THR A 1 108 ? 24.286 -7.845 -11.162 1.00 61.72 108 THR A N 1
ATOM 801 C CA . THR A 1 108 ? 25.606 -8.477 -11.025 1.00 61.72 108 THR A CA 1
ATOM 802 C C . THR A 1 108 ? 25.692 -9.555 -12.088 1.00 61.72 108 THR A C 1
ATOM 804 O O . THR A 1 108 ? 24.745 -10.378 -12.088 1.00 61.72 108 THR A O 1
#

Sequence (108 aa):
MQSGAREFLIKPFSGDELIASIRRVYQLEQKKESFLAKSTGTTAAAPAAPADGQPSRRGEHGQVFFFYSGKGGVGKSLIAANLAVSMANETKGKVASSTWTTRRGSPT